Protein AF-0000000069293784 (afdb_homodimer)

Structure (mmCIF, N/CA/C/O backbone):
data_AF-0000000069293784-model_v1
#
loop_
_entity.id
_entity.type
_entity.pdbx_description
1 polymer 'Uncharacterized protein'
#
loop_
_atom_site.group_PDB
_atom_site.id
_atom_site.type_symbol
_atom_site.label_atom_id
_atom_site.label_alt_id
_atom_site.label_comp_id
_atom_site.label_asym_id
_atom_site.label_entity_id
_atom_site.label_seq_id
_atom_site.pdbx_PDB_ins_code
_atom_site.Cartn_x
_atom_site.Cartn_y
_atom_site.Cartn_z
_atom_site.occupancy
_atom_site.B_iso_or_equiv
_atom_site.auth_seq_id
_atom_site.auth_comp_id
_atom_site.auth_asym_id
_atom_site.auth_atom_id
_atom_site.pdbx_PDB_model_num
ATOM 1 N N . GLU A 1 1 ? 19.984 -13.398 2.348 1 76.31 1 GLU A N 1
ATOM 2 C CA . GLU A 1 1 ? 19.875 -11.984 2.709 1 76.31 1 GLU A CA 1
ATOM 3 C C . GLU A 1 1 ? 19.359 -11.156 1.538 1 76.31 1 GLU A C 1
ATOM 5 O O . GLU A 1 1 ? 19.625 -11.477 0.377 1 76.31 1 GLU A O 1
ATOM 10 N N . LEU A 1 2 ? 18.484 -10.18 1.915 1 87.19 2 LEU A N 1
ATOM 11 C CA . LEU A 1 2 ? 17.984 -9.289 0.869 1 87.19 2 LEU A CA 1
ATOM 12 C C . LEU A 1 2 ? 18.984 -8.172 0.578 1 87.19 2 LEU A C 1
ATOM 14 O O . LEU A 1 2 ? 19.406 -7.461 1.49 1 87.19 2 LEU A O 1
ATOM 18 N N . ASP A 1 3 ? 19.438 -8.086 -0.679 1 92.75 3 ASP A N 1
ATOM 19 C CA . ASP A 1 3 ? 20.312 -6.973 -1.051 1 92.75 3 ASP A CA 1
ATOM 20 C C . ASP A 1 3 ? 19.5 -5.711 -1.339 1 92.75 3 ASP A C 1
ATOM 22 O O . ASP A 1 3 ? 18.266 -5.738 -1.323 1 92.75 3 ASP A O 1
ATOM 26 N N . TRP A 1 4 ? 20.25 -4.59 -1.589 1 94.5 4 TRP A N 1
ATOM 27 C CA . TRP A 1 4 ? 19.578 -3.303 -1.711 1 94.5 4 TRP A CA 1
ATOM 28 C C . TRP A 1 4 ? 18.719 -3.254 -2.971 1 94.5 4 TRP A C 1
ATOM 30 O O . TRP A 1 4 ? 17.656 -2.631 -2.98 1 94.5 4 TRP A O 1
ATOM 40 N N . LYS A 1 5 ? 19.156 -3.82 -4.043 1 95.88 5 LYS A N 1
ATOM 41 C CA . LYS A 1 5 ? 18.375 -3.84 -5.277 1 95.88 5 LYS A CA 1
ATOM 42 C C . LYS A 1 5 ? 17.047 -4.559 -5.07 1 95.88 5 LYS A C 1
ATOM 44 O O . LYS A 1 5 ? 16.016 -4.125 -5.586 1 95.88 5 LYS A O 1
ATOM 49 N N . THR A 1 6 ? 17.031 -5.633 -4.344 1 96.44 6 THR A N 1
ATOM 50 C CA . THR A 1 6 ? 15.828 -6.391 -4.02 1 96.44 6 THR A CA 1
ATOM 51 C C . THR A 1 6 ? 14.875 -5.543 -3.188 1 96.44 6 THR A C 1
ATOM 53 O O . THR A 1 6 ? 13.664 -5.527 -3.445 1 96.44 6 THR A O 1
ATOM 56 N N . LEU A 1 7 ? 15.438 -4.82 -2.244 1 96.75 7 LEU A N 1
ATOM 57 C CA . LEU A 1 7 ? 14.609 -3.967 -1.396 1 96.75 7 LEU A CA 1
ATOM 58 C C . LEU A 1 7 ? 13.922 -2.879 -2.221 1 96.75 7 LEU A C 1
ATOM 60 O O . LEU A 1 7 ? 12.75 -2.578 -2.006 1 96.75 7 LEU A O 1
ATOM 64 N N . VAL A 1 8 ? 14.664 -2.295 -3.16 1 97.62 8 VAL A N 1
ATOM 65 C CA . VAL A 1 8 ? 14.094 -1.258 -4.012 1 97.62 8 VAL A CA 1
ATOM 66 C C . VAL A 1 8 ? 12.992 -1.856 -4.879 1 97.62 8 VAL A C 1
ATOM 68 O O . VAL A 1 8 ? 11.906 -1.275 -5.012 1 97.62 8 VAL A O 1
ATOM 71 N N . LYS A 1 9 ? 13.203 -2.996 -5.457 1 97.44 9 LYS A N 1
ATOM 72 C CA . LYS A 1 9 ? 12.188 -3.652 -6.273 1 97.44 9 LYS A CA 1
ATOM 73 C C . LYS A 1 9 ? 10.93 -3.932 -5.453 1 97.44 9 LYS A C 1
ATOM 75 O O . LYS A 1 9 ? 9.812 -3.762 -5.949 1 97.44 9 LYS A O 1
ATOM 80 N N . LEU A 1 10 ? 11.156 -4.324 -4.238 1 96.88 10 LEU A N 1
ATOM 81 C CA . LEU A 1 10 ? 10.031 -4.66 -3.379 1 96.88 10 LEU A CA 1
ATOM 82 C C . LEU A 1 10 ? 9.156 -3.434 -3.123 1 96.88 10 LEU A C 1
ATOM 84 O O . LEU A 1 10 ? 7.969 -3.562 -2.83 1 96.88 10 LEU A O 1
ATOM 88 N N . SER A 1 11 ? 9.711 -2.211 -3.275 1 97.75 11 SER A N 1
ATOM 89 C CA . SER A 1 11 ? 8.953 -0.985 -3.049 1 97.75 11 SER A CA 1
ATOM 90 C C . SER A 1 11 ? 8.195 -0.562 -4.305 1 97.75 11 SER A C 1
ATOM 92 O O . SER A 1 11 ? 7.418 0.394 -4.273 1 97.75 11 SER A O 1
ATOM 94 N N . ARG A 1 12 ? 8.453 -1.144 -5.441 1 97 12 ARG A N 1
ATOM 95 C CA . ARG A 1 12 ? 7.766 -0.955 -6.711 1 97 12 ARG A CA 1
ATOM 96 C C . ARG A 1 12 ? 7.891 0.487 -7.195 1 97 12 ARG A C 1
ATOM 98 O O . ARG A 1 12 ? 6.887 1.161 -7.418 1 97 12 ARG A O 1
ATOM 105 N N . PRO A 1 13 ? 9.078 0.825 -7.469 1 97.81 13 PRO A N 1
ATOM 106 C CA . PRO A 1 13 ? 9.297 2.213 -7.883 1 97.81 13 PRO A CA 1
ATOM 107 C C . PRO A 1 13 ? 8.594 2.551 -9.195 1 97.81 13 PRO A C 1
ATOM 109 O O . PRO A 1 13 ? 8.336 3.723 -9.477 1 97.81 13 PRO A O 1
ATOM 112 N N . GLY A 1 14 ? 8.234 1.556 -9.922 1 96.56 14 GLY A N 1
ATOM 113 C CA . GLY A 1 14 ? 7.477 1.792 -11.141 1 96.56 14 GLY A CA 1
ATOM 114 C C . GLY A 1 14 ? 6.137 2.457 -10.891 1 96.56 14 GLY A C 1
ATOM 115 O O . GLY A 1 14 ? 5.547 3.041 -11.805 1 96.56 14 GLY A O 1
ATOM 116 N N . TRP A 1 15 ? 5.664 2.4 -9.695 1 95.81 15 TRP A N 1
ATOM 117 C CA . TRP A 1 15 ? 4.352 2.953 -9.367 1 95.81 15 TRP A CA 1
ATOM 118 C C . TRP A 1 15 ? 4.488 4.168 -8.461 1 95.81 15 TRP A C 1
ATOM 120 O O . TRP A 1 15 ? 3.49 4.695 -7.965 1 95.81 15 TRP A O 1
ATOM 130 N N . TRP A 1 16 ? 5.652 4.684 -8.234 1 97.38 16 TRP A N 1
ATOM 131 C CA . TRP A 1 16 ? 5.871 5.777 -7.293 1 97.38 16 TRP A CA 1
ATOM 132 C C . TRP A 1 16 ? 5.121 7.031 -7.73 1 97.38 16 TRP A C 1
ATOM 134 O O . TRP A 1 16 ? 4.641 7.797 -6.891 1 97.38 16 TRP A O 1
ATOM 144 N N . LEU A 1 17 ? 4.984 7.207 -9.031 1 95.88 17 LEU A N 1
ATOM 145 C CA . LEU A 1 17 ? 4.258 8.391 -9.484 1 95.88 17 LEU A CA 1
ATOM 146 C C . LEU A 1 17 ? 2.809 8.352 -9.008 1 95.88 17 LEU A C 1
ATOM 148 O O . LEU A 1 17 ? 2.252 9.383 -8.625 1 95.88 17 LEU A O 1
ATOM 152 N N . VAL A 1 18 ? 2.215 7.207 -9.055 1 95.5 18 VAL A N 1
ATOM 153 C CA . VAL A 1 18 ? 0.854 7.059 -8.555 1 95.5 18 VAL A CA 1
ATOM 154 C C . VAL A 1 18 ? 0.816 7.398 -7.062 1 95.5 18 VAL A C 1
ATOM 156 O O . VAL A 1 18 ? -0.092 8.094 -6.602 1 95.5 18 VAL A O 1
ATOM 159 N N . HIS A 1 19 ? 1.822 7.004 -6.316 1 95.69 19 HIS A N 1
ATOM 160 C CA . HIS A 1 19 ? 1.86 7.23 -4.875 1 95.69 19 HIS A CA 1
ATOM 161 C C . HIS A 1 19 ? 2.135 8.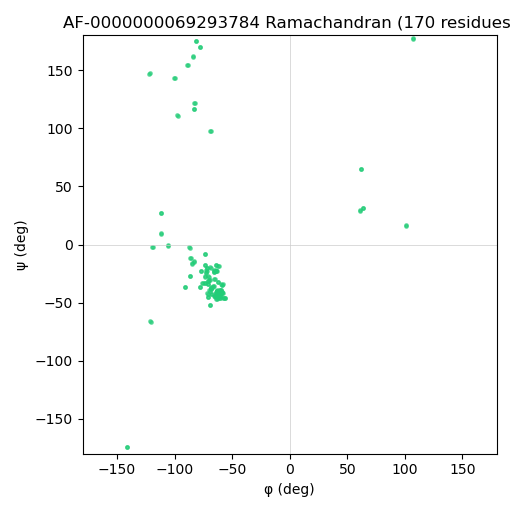695 -4.555 1 95.69 19 HIS A C 1
ATOM 163 O O . HIS A 1 19 ? 1.66 9.211 -3.539 1 95.69 19 HIS A O 1
ATOM 169 N N . VAL A 1 20 ? 2.832 9.359 -5.492 1 94.94 20 VAL A N 1
ATOM 170 C CA . VAL A 1 20 ? 2.973 10.805 -5.348 1 94.94 20 VAL A CA 1
ATOM 171 C C . VAL A 1 20 ? 1.6 11.469 -5.426 1 94.94 20 VAL A C 1
ATOM 173 O O . VAL A 1 20 ? 1.262 12.312 -4.586 1 94.94 20 VAL A O 1
ATOM 176 N N . TRP A 1 21 ? 0.811 11.047 -6.367 1 93.62 21 TRP A N 1
ATOM 177 C CA . TRP A 1 21 ? -0.523 11.617 -6.527 1 93.62 21 TRP A CA 1
ATOM 178 C C . TRP A 1 21 ? -1.392 11.32 -5.309 1 93.62 21 TRP A C 1
ATOM 180 O O . TRP A 1 21 ? -2.082 12.203 -4.801 1 93.62 21 TRP A O 1
ATOM 190 N N . LEU A 1 22 ? -1.316 10.125 -4.77 1 92.56 22 LEU A N 1
ATOM 191 C CA . LEU A 1 22 ? -2.137 9.719 -3.635 1 92.56 22 LEU A CA 1
ATOM 192 C C . LEU A 1 22 ? -1.71 10.438 -2.365 1 92.56 22 LEU A C 1
ATOM 194 O O . LEU A 1 22 ? -2.525 10.664 -1.466 1 92.56 22 LEU A O 1
ATOM 198 N N . TYR A 1 23 ? -0.425 10.742 -2.332 1 91.44 23 TYR A N 1
ATOM 199 C CA . TYR A 1 23 ? 0.097 11.523 -1.218 1 91.44 23 TYR A CA 1
ATOM 200 C C . TYR A 1 23 ? -0.375 12.969 -1.299 1 91.44 23 TYR A C 1
ATOM 202 O O . TYR A 1 23 ? -0.68 13.586 -0.276 1 91.44 23 TYR A O 1
ATOM 210 N N . LEU A 1 24 ? -0.532 13.508 -2.512 1 90.62 24 LEU A N 1
ATOM 211 C CA . LEU A 1 24 ? -0.869 14.906 -2.74 1 90.62 24 LEU A CA 1
ATOM 212 C C . LEU A 1 24 ? -2.381 15.117 -2.715 1 90.62 24 LEU A C 1
ATOM 214 O O . LEU A 1 24 ? -2.859 16.188 -2.322 1 90.62 24 LEU A O 1
ATOM 218 N N . ALA A 1 25 ? -3.107 14.164 -3.033 1 87.19 25 ALA A N 1
ATOM 219 C CA . ALA A 1 25 ? -4.547 14.281 -3.262 1 87.19 25 ALA A CA 1
ATOM 220 C C . ALA A 1 25 ? -5.262 14.789 -2.01 1 87.19 25 ALA A C 1
ATOM 222 O O . ALA A 1 25 ? -6.059 15.727 -2.078 1 87.19 25 ALA A O 1
ATOM 223 N N . PRO A 1 26 ? -4.906 14.25 -0.84 1 83 26 PRO A N 1
ATOM 224 C CA . PRO A 1 26 ? -5.656 14.695 0.336 1 83 26 PRO A CA 1
ATOM 225 C C . PRO A 1 26 ? -5.285 16.109 0.768 1 83 26 PRO A C 1
ATOM 227 O O . PRO A 1 26 ? -5.992 16.719 1.576 1 83 26 PRO A O 1
ATOM 230 N N . THR A 1 27 ? -4.176 16.656 0.359 1 82.19 27 THR A N 1
ATOM 231 C CA . THR A 1 27 ? -3.756 18 0.764 1 82.19 27 THR A CA 1
ATOM 232 C C . THR A 1 27 ? -4.594 19.062 0.065 1 82.19 27 THR A C 1
ATOM 234 O O . THR A 1 27 ? -4.594 20.234 0.47 1 82.19 27 THR A O 1
ATOM 237 N N . GLY A 1 28 ? -5.445 18.672 -0.924 1 80.25 28 GLY A N 1
ATOM 238 C CA . GLY A 1 28 ? -6.246 19.625 -1.679 1 80.25 28 GLY A CA 1
ATOM 239 C C . GLY A 1 28 ? -5.406 20.594 -2.49 1 80.25 28 GLY A C 1
ATOM 240 O O . GLY A 1 28 ? -5.727 21.781 -2.572 1 80.25 28 GLY A O 1
ATOM 241 N N . ASN A 1 29 ? -4.336 20.188 -2.926 1 71.81 29 ASN A N 1
ATOM 242 C CA . ASN A 1 29 ? -3.443 20.984 -3.752 1 71.81 29 ASN A CA 1
ATOM 243 C C . ASN A 1 29 ? -2.965 22.234 -3.014 1 71.81 29 ASN A C 1
ATOM 245 O O . ASN A 1 29 ? -2.932 23.328 -3.586 1 71.81 29 ASN A O 1
ATOM 249 N N . LYS A 1 30 ? -2.883 22.125 -1.736 1 80.69 30 LYS A N 1
ATOM 250 C CA . LYS A 1 30 ? -2.303 23.219 -0.963 1 80.69 30 LYS A CA 1
ATOM 251 C C . LYS A 1 30 ? -0.806 23.344 -1.228 1 80.69 30 LYS A C 1
ATOM 253 O O . LYS A 1 30 ? 0.009 22.766 -0.505 1 80.69 30 LYS A O 1
ATOM 258 N N . TYR A 1 31 ? -0.41 24.234 -2.094 1 82.94 31 TYR A N 1
ATOM 259 C CA . TYR A 1 31 ? 0.936 24.359 -2.641 1 82.94 31 TYR A CA 1
ATOM 260 C C . TYR A 1 31 ? 1.896 24.922 -1.598 1 82.94 31 TYR A C 1
ATOM 262 O O . TYR A 1 31 ? 3.115 24.781 -1.727 1 82.94 31 TYR A O 1
ATOM 270 N N . HIS A 1 32 ? 1.32 25.594 -0.613 1 86.38 32 HIS A N 1
ATOM 271 C CA . HIS A 1 32 ? 2.213 26.125 0.409 1 86.38 32 HIS A CA 1
ATOM 272 C C . HIS A 1 32 ? 2.928 25 1.157 1 86.38 32 HIS A C 1
ATOM 274 O O . HIS A 1 32 ? 4.012 25.219 1.708 1 86.38 32 HIS A O 1
ATOM 280 N N . LEU A 1 33 ? 2.4 23.812 1.173 1 86.19 33 LEU A N 1
ATOM 281 C CA . LEU A 1 33 ? 3.01 22.672 1.845 1 86.19 33 LEU A CA 1
ATOM 282 C C . LEU A 1 33 ? 4.324 22.281 1.175 1 86.19 33 LEU A C 1
ATOM 284 O O . LEU A 1 33 ? 5.199 21.688 1.811 1 86.19 33 LEU A O 1
ATOM 288 N N . LEU A 1 34 ? 4.465 22.672 -0.078 1 89.44 34 LEU A N 1
ATOM 289 C CA . LEU A 1 34 ? 5.652 22.312 -0.845 1 89.44 34 LEU A CA 1
ATOM 290 C C . LEU A 1 34 ? 6.883 23.047 -0.317 1 89.44 34 LEU A C 1
ATOM 292 O O . LEU A 1 34 ? 8.016 22.641 -0.594 1 89.44 34 LEU A O 1
ATOM 296 N N . SER A 1 35 ? 6.613 24.094 0.386 1 93.44 35 SER A N 1
ATOM 297 C CA . SER A 1 35 ? 7.73 24.875 0.908 1 93.44 35 SER A CA 1
ATOM 298 C C . SER A 1 35 ? 8.195 24.344 2.256 1 93.44 35 SER A C 1
ATOM 300 O O . SER A 1 35 ? 9.18 24.828 2.818 1 93.44 35 SER A O 1
ATOM 302 N N . THR A 1 36 ? 7.617 23.375 2.824 1 91.25 36 THR A N 1
ATOM 303 C CA . THR A 1 36 ? 7.957 22.859 4.145 1 91.25 36 THR A CA 1
ATOM 304 C C . THR A 1 36 ? 8.805 21.594 4.023 1 91.25 36 THR A C 1
ATOM 306 O O . THR A 1 36 ? 8.594 20.781 3.119 1 91.25 36 THR A O 1
ATOM 309 N N . TRP A 1 37 ? 9.75 21.453 4.926 1 93.56 37 TRP A N 1
ATOM 310 C CA . TRP A 1 37 ? 10.602 20.266 4.969 1 93.56 37 TRP A CA 1
ATOM 311 C C . TRP A 1 37 ? 9.789 19.031 5.332 1 93.56 37 TRP A C 1
ATOM 313 O O . TRP A 1 37 ? 10.055 17.938 4.836 1 93.56 37 TRP A O 1
ATOM 323 N N . SER A 1 38 ? 8.812 19.188 6.191 1 87.38 38 SER A N 1
ATOM 324 C CA . SER A 1 38 ? 7.973 18.078 6.629 1 87.38 38 SER A CA 1
ATOM 325 C C . SER A 1 38 ? 7.262 17.422 5.449 1 87.38 38 SER A C 1
ATOM 327 O O . SER A 1 38 ? 7.07 16.203 5.43 1 87.38 38 SER A O 1
ATOM 329 N N . PHE A 1 39 ? 6.902 18.25 4.473 1 90.56 39 PHE A N 1
ATOM 330 C CA . PHE A 1 39 ? 6.242 17.734 3.285 1 90.56 39 PHE A CA 1
ATOM 331 C C . PHE A 1 39 ? 7.152 16.766 2.539 1 90.56 39 PHE A C 1
ATOM 333 O O . PHE A 1 39 ? 6.75 15.641 2.215 1 90.56 39 PHE A O 1
ATOM 340 N N . TRP A 1 40 ? 8.352 17.109 2.348 1 94.25 40 TRP A N 1
ATOM 341 C CA . TRP A 1 40 ? 9.297 16.312 1.56 1 94.25 40 TRP A CA 1
ATOM 342 C C . TRP A 1 40 ? 9.727 15.07 2.32 1 94.25 40 TRP A C 1
ATOM 344 O O . TRP A 1 40 ? 9.945 14.016 1.722 1 94.25 40 TRP A O 1
ATOM 354 N N . LEU A 1 41 ? 9.812 15.188 3.576 1 93.88 41 LEU A N 1
ATOM 355 C CA . LEU A 1 41 ? 10.109 14.016 4.395 1 93.88 41 LEU A CA 1
ATOM 356 C C . LEU A 1 41 ? 8.977 13 4.316 1 93.88 41 LEU A C 1
ATOM 358 O O . LEU A 1 41 ? 9.227 11.789 4.223 1 93.88 41 LEU A O 1
ATOM 362 N N . GLY A 1 42 ? 7.738 13.508 4.422 1 91.81 42 GLY A N 1
ATOM 363 C CA . GLY A 1 42 ? 6.59 12.625 4.281 1 91.81 42 GLY A CA 1
ATOM 364 C C . GLY A 1 42 ? 6.523 11.938 2.934 1 91.81 42 GLY A C 1
ATOM 365 O O . GLY A 1 42 ? 6.238 10.742 2.854 1 91.81 42 GLY A O 1
ATOM 366 N N . LEU A 1 43 ? 6.832 12.727 1.919 1 94.75 43 LEU A N 1
ATOM 367 C CA . LEU A 1 43 ? 6.832 12.156 0.575 1 94.75 43 LEU A CA 1
ATOM 368 C C . LEU A 1 43 ? 7.883 11.062 0.446 1 94.75 43 LEU A C 1
ATOM 370 O O . LEU A 1 43 ? 7.598 9.984 -0.081 1 94.75 43 LEU A O 1
ATOM 374 N N . ALA A 1 44 ? 9.047 11.359 0.91 1 96.31 44 ALA A N 1
ATOM 375 C CA . ALA A 1 44 ? 10.109 10.359 0.872 1 96.31 44 ALA A CA 1
ATOM 376 C C . ALA A 1 44 ? 9.703 9.102 1.639 1 96.31 44 ALA A C 1
ATOM 378 O O . ALA A 1 44 ? 9.969 7.984 1.19 1 96.31 44 ALA A O 1
ATOM 379 N N . TYR A 1 45 ? 9.062 9.219 2.775 1 95.81 45 TYR A N 1
ATOM 380 C CA . TYR A 1 45 ? 8.609 8.102 3.594 1 95.81 45 TYR A CA 1
ATOM 381 C C . TYR A 1 45 ? 7.594 7.254 2.838 1 95.81 45 TYR A C 1
ATOM 383 O O . TYR A 1 45 ? 7.676 6.023 2.848 1 95.81 45 TYR A O 1
ATOM 391 N N . VAL A 1 46 ? 6.695 7.914 2.166 1 95.25 46 VAL A N 1
ATOM 392 C CA . VAL A 1 46 ? 5.621 7.227 1.456 1 95.25 46 VAL A CA 1
ATOM 393 C C . VAL A 1 46 ? 6.195 6.453 0.271 1 95.25 46 VAL A C 1
ATOM 395 O O . VAL A 1 46 ? 5.793 5.316 0.01 1 95.25 46 VAL A O 1
ATOM 398 N N . LEU A 1 47 ? 7.156 7.012 -0.388 1 97.12 47 LEU A N 1
ATOM 399 C CA . LEU A 1 47 ? 7.625 6.449 -1.65 1 97.12 47 LEU A CA 1
ATOM 400 C C . LEU A 1 47 ? 8.484 5.215 -1.408 1 97.12 47 LEU A C 1
ATOM 402 O O . LEU A 1 47 ? 8.461 4.27 -2.199 1 97.12 47 LEU A O 1
ATOM 406 N N . PHE A 1 48 ? 9.188 5.23 -0.329 1 97.25 48 PHE A N 1
ATOM 407 C CA . PHE A 1 48 ? 10.094 4.09 -0.217 1 97.25 48 PHE A CA 1
ATOM 408 C C . PHE A 1 48 ? 9.805 3.289 1.046 1 97.25 48 PHE A C 1
ATOM 410 O O . PHE A 1 48 ? 9.25 2.188 0.976 1 97.25 48 PHE A O 1
ATOM 417 N N . PRO A 1 49 ? 9.992 3.781 2.344 1 95.88 49 PRO A N 1
ATOM 418 C CA . PRO A 1 49 ? 9.766 2.969 3.541 1 95.88 49 PRO A CA 1
ATOM 419 C C . PRO A 1 49 ? 8.352 2.393 3.605 1 95.88 49 PRO A C 1
ATOM 421 O O . PRO A 1 49 ? 8.18 1.204 3.887 1 95.88 49 PRO A O 1
ATOM 424 N N . LEU A 1 50 ? 7.422 3.188 3.344 1 95.81 50 LEU A N 1
ATOM 425 C CA . LEU A 1 50 ? 6.043 2.725 3.471 1 95.81 50 LEU A CA 1
ATOM 426 C C . LEU A 1 50 ? 5.699 1.733 2.365 1 95.81 50 LEU A C 1
ATOM 428 O O . LEU A 1 50 ? 5.113 0.682 2.629 1 95.81 50 LEU A O 1
ATOM 432 N N . ASN A 1 51 ? 6.074 2.049 1.18 1 97.38 51 ASN A N 1
ATOM 433 C CA . ASN A 1 51 ? 5.832 1.126 0.077 1 97.38 51 ASN A CA 1
ATOM 434 C C . ASN A 1 51 ? 6.543 -0.207 0.295 1 97.38 51 ASN A C 1
ATOM 436 O O . ASN A 1 51 ? 5.992 -1.266 -0.017 1 97.38 51 ASN A O 1
ATOM 440 N N . LEU A 1 52 ? 7.766 -0.084 0.753 1 96.88 52 LEU A N 1
ATOM 441 C CA . LEU A 1 52 ? 8.516 -1.296 1.053 1 96.88 52 LEU A CA 1
ATOM 442 C C . LEU A 1 52 ? 7.789 -2.15 2.084 1 96.88 52 LEU A C 1
ATOM 444 O O . LEU A 1 52 ? 7.691 -3.369 1.929 1 96.88 52 LEU A O 1
ATOM 448 N N . LEU A 1 53 ? 7.234 -1.56 3.078 1 95.75 53 LEU A N 1
ATOM 449 C CA . LEU A 1 53 ? 6.559 -2.301 4.137 1 95.75 53 LEU A CA 1
ATOM 450 C C . LEU A 1 53 ? 5.246 -2.893 3.631 1 95.75 53 LEU A C 1
ATOM 452 O O . LEU A 1 53 ? 4.949 -4.062 3.881 1 95.75 53 LEU A O 1
ATOM 456 N N . VAL A 1 54 ? 4.543 -2.115 2.881 1 95.81 54 VAL A N 1
ATOM 457 C CA . VAL A 1 54 ? 3.225 -2.52 2.4 1 95.81 54 VAL A CA 1
ATOM 458 C C . VAL A 1 54 ? 3.369 -3.643 1.376 1 95.81 54 VAL A C 1
ATOM 460 O O . VAL A 1 54 ? 2.793 -4.719 1.542 1 95.81 54 VAL A O 1
ATOM 463 N N . TYR A 1 55 ? 4.16 -3.439 0.411 1 96.06 55 TYR A N 1
ATOM 464 C CA . TYR A 1 55 ? 4.32 -4.445 -0.634 1 96.06 55 TYR A CA 1
ATOM 465 C C . TYR A 1 55 ? 5.219 -5.582 -0.165 1 96.06 55 TYR A C 1
ATOM 467 O O . TYR A 1 55 ? 5.043 -6.73 -0.574 1 96.06 55 TYR A O 1
ATOM 475 N N . G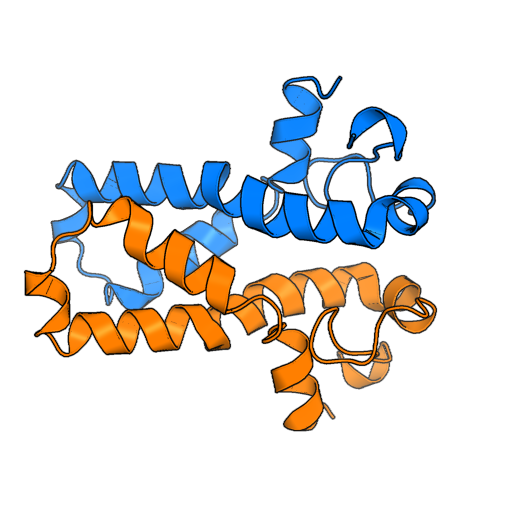LY A 1 56 ? 6.211 -5.203 0.605 1 94.5 56 GLY A N 1
ATOM 476 C CA . GLY A 1 56 ? 7.062 -6.238 1.165 1 94.5 56 GLY A CA 1
ATOM 477 C C . GLY A 1 56 ? 6.301 -7.262 1.987 1 94.5 56 GLY A C 1
ATOM 478 O O . GLY A 1 56 ? 6.52 -8.469 1.845 1 94.5 56 GLY A O 1
ATOM 479 N N . LEU A 1 57 ? 5.398 -6.766 2.863 1 93 57 LEU A N 1
ATOM 480 C CA . LEU A 1 57 ? 4.562 -7.656 3.658 1 93 57 LEU A CA 1
ATOM 481 C C . LEU A 1 57 ? 3.646 -8.484 2.764 1 93 57 LEU A C 1
ATOM 483 O O . LEU A 1 57 ? 3.488 -9.688 2.975 1 93 57 LEU A O 1
ATOM 487 N N . ASN A 1 58 ? 3.09 -7.82 1.775 1 94 58 ASN A N 1
ATOM 488 C CA . ASN A 1 58 ? 2.234 -8.531 0.831 1 94 58 ASN A CA 1
ATOM 489 C C . ASN A 1 58 ? 2.996 -9.633 0.103 1 94 58 ASN A C 1
ATOM 491 O O . ASN A 1 58 ? 2.521 -10.766 0.013 1 94 58 ASN A O 1
ATOM 495 N N . ASP A 1 59 ? 4.16 -9.281 -0.352 1 93.94 59 ASP A N 1
ATOM 496 C CA . ASP A 1 59 ? 4.961 -10.234 -1.105 1 93.94 59 ASP A CA 1
ATOM 497 C C . ASP A 1 59 ? 5.492 -11.344 -0.197 1 93.94 59 ASP A C 1
ATOM 499 O O . ASP A 1 59 ? 5.684 -12.477 -0.64 1 93.94 59 ASP A O 1
ATOM 503 N N . TYR A 1 60 ? 5.66 -11.023 1.055 1 92.75 60 TYR A N 1
ATOM 504 C CA . TYR A 1 60 ? 6.055 -12.031 2.033 1 92.75 60 TYR A CA 1
ATOM 505 C C . TYR A 1 60 ? 4.98 -13.102 2.172 1 92.75 60 TYR A C 1
ATOM 507 O O . TYR A 1 60 ? 5.289 -14.297 2.229 1 92.75 60 TYR A O 1
ATOM 515 N N . THR A 1 61 ? 3.742 -12.711 2.166 1 90.94 61 THR A N 1
ATOM 516 C CA . THR A 1 61 ? 2.633 -13.641 2.326 1 90.94 61 THR A CA 1
ATOM 517 C C . THR A 1 61 ? 2.449 -14.484 1.067 1 90.94 61 THR A C 1
ATOM 519 O O . THR A 1 61 ? 2.006 -15.633 1.143 1 90.94 61 THR A O 1
ATOM 522 N N . ASP A 1 62 ? 2.914 -13.953 -0.033 1 91.69 62 ASP A N 1
ATOM 523 C CA . ASP A 1 62 ? 2.713 -14.633 -1.311 1 91.69 62 ASP A CA 1
ATOM 524 C C . ASP A 1 62 ? 4.035 -15.148 -1.871 1 91.69 62 ASP A C 1
ATOM 526 O O . ASP A 1 62 ? 4.172 -15.328 -3.082 1 91.69 62 ASP A O 1
ATOM 530 N N . VAL A 1 63 ? 4.98 -15.422 -1.047 1 91.5 63 VAL A N 1
ATOM 531 C CA . VAL A 1 63 ? 6.363 -15.594 -1.476 1 91.5 63 VAL A CA 1
ATOM 532 C C . VAL A 1 63 ? 6.465 -16.797 -2.412 1 91.5 63 VAL A C 1
ATOM 534 O O . VAL A 1 63 ? 7.203 -16.766 -3.402 1 91.5 63 VAL A O 1
ATOM 537 N N . GLU A 1 64 ? 5.801 -17.875 -2.207 1 89.69 64 GLU A N 1
ATOM 538 C CA . GLU A 1 64 ? 5.887 -19.078 -3.037 1 89.69 64 GLU A CA 1
ATOM 539 C C . GLU A 1 64 ? 5.297 -18.828 -4.422 1 89.69 64 GLU A C 1
ATOM 541 O O . GLU A 1 64 ? 5.875 -19.234 -5.43 1 89.69 64 GLU A O 1
ATOM 546 N N . LEU A 1 65 ? 4.184 -18.141 -4.398 1 90.69 65 LEU A N 1
ATOM 547 C CA . LEU A 1 65 ? 3.537 -17.812 -5.664 1 90.69 65 LEU A CA 1
ATOM 548 C C . LEU A 1 65 ? 4.359 -16.781 -6.441 1 90.69 65 LEU A C 1
ATOM 550 O O . LEU A 1 65 ? 4.504 -16.891 -7.66 1 90.69 65 LEU A O 1
ATOM 554 N N . ASP A 1 66 ? 4.91 -15.82 -5.691 1 92.44 66 ASP A N 1
ATOM 555 C CA . ASP A 1 66 ? 5.699 -14.773 -6.332 1 92.44 66 ASP A CA 1
ATOM 556 C C . ASP A 1 66 ? 6.973 -15.344 -6.953 1 92.44 66 ASP A C 1
ATOM 558 O O . ASP A 1 66 ? 7.438 -14.859 -7.988 1 92.44 66 ASP A O 1
ATOM 562 N N . ALA A 1 67 ? 7.516 -16.438 -6.371 1 90.94 67 ALA A N 1
ATOM 563 C CA . ALA A 1 67 ? 8.734 -17.062 -6.871 1 90.94 67 ALA A CA 1
ATOM 564 C C . ALA A 1 67 ? 8.516 -17.672 -8.258 1 90.94 67 ALA A C 1
ATOM 566 O O . ALA A 1 67 ? 9.445 -17.75 -9.062 1 90.94 67 ALA A O 1
ATOM 567 N N . LYS A 1 68 ? 7.289 -17.984 -8.578 1 89.44 68 LYS A N 1
ATOM 568 C CA . LYS A 1 68 ? 6.965 -18.641 -9.844 1 89.44 68 LYS A CA 1
ATOM 569 C C . LYS A 1 68 ? 6.309 -17.656 -10.805 1 89.44 68 LYS A C 1
ATOM 571 O O . LYS A 1 68 ? 5.945 -18.016 -11.93 1 89.44 68 LYS A O 1
ATOM 576 N N . ASN A 1 69 ? 6.133 -16.453 -10.391 1 93.06 69 ASN A N 1
ATOM 577 C CA . ASN A 1 69 ? 5.457 -15.438 -11.18 1 93.06 69 ASN A CA 1
ATOM 578 C C . ASN A 1 69 ? 6.41 -14.781 -12.18 1 93.06 69 ASN A C 1
ATOM 580 O O . ASN A 1 69 ? 7.309 -14.031 -11.789 1 93.06 69 ASN A O 1
ATOM 584 N N . ASP A 1 70 ? 6.16 -14.922 -13.453 1 92.62 70 ASP A N 1
ATOM 585 C CA . ASP A 1 70 ? 7.074 -14.453 -14.492 1 92.62 70 ASP A CA 1
ATOM 586 C C . ASP A 1 70 ? 7.07 -12.93 -14.586 1 92.62 70 ASP A C 1
ATOM 588 O O . ASP A 1 70 ? 8.016 -12.328 -15.109 1 92.62 70 ASP A O 1
ATOM 592 N N . ARG A 1 71 ? 6.094 -12.328 -14.109 1 92.19 71 ARG A N 1
ATOM 593 C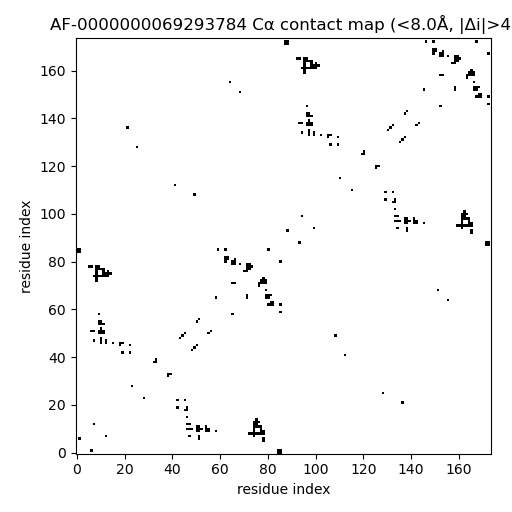 CA . ARG A 1 71 ? 6.016 -10.875 -14.195 1 92.19 71 ARG A CA 1
ATOM 594 C C . ARG A 1 71 ? 6.922 -10.219 -13.156 1 92.19 71 ARG A C 1
ATOM 596 O O . ARG A 1 71 ? 7.297 -9.055 -13.297 1 92.19 71 ARG A O 1
ATOM 603 N N . LYS A 1 72 ? 7.223 -10.906 -12.172 1 94.56 72 LYS A N 1
ATOM 604 C CA . LYS A 1 72 ? 8.023 -10.375 -11.07 1 94.56 72 LYS A CA 1
ATOM 605 C C . LYS A 1 72 ? 9.5 -10.328 -11.438 1 94.56 72 LYS A C 1
ATOM 607 O O . LYS A 1 72 ? 9.898 -10.812 -12.5 1 94.56 72 LYS A O 1
ATOM 612 N N . GLY A 1 73 ? 10.289 -9.664 -10.586 1 95.25 73 GLY A N 1
ATOM 613 C CA . GLY A 1 73 ? 11.727 -9.586 -10.766 1 95.25 73 GLY A CA 1
ATOM 614 C C . GLY A 1 73 ? 12.188 -8.273 -11.359 1 95.25 73 GLY A C 1
ATOM 615 O O . GLY A 1 73 ? 13.266 -8.195 -11.953 1 95.25 73 GLY A O 1
ATOM 616 N N . ASN A 1 74 ? 11.328 -7.285 -11.312 1 96.69 74 ASN A N 1
ATOM 617 C CA . ASN A 1 74 ? 11.641 -5.973 -11.867 1 96.69 74 ASN A CA 1
ATOM 618 C C . ASN A 1 74 ? 11.086 -4.848 -11 1 96.69 74 ASN A C 1
ATOM 620 O O . ASN A 1 74 ? 10.523 -5.102 -9.938 1 96.69 74 ASN A O 1
ATOM 624 N N . PHE A 1 75 ? 11.203 -3.611 -11.469 1 96.88 75 PHE A N 1
ATOM 625 C CA . PHE A 1 75 ? 10.898 -2.441 -10.656 1 96.88 75 PHE A CA 1
ATOM 626 C C . PHE A 1 75 ? 9.398 -2.154 -10.672 1 96.88 75 PHE A C 1
ATOM 628 O O . PHE A 1 75 ? 8.898 -1.421 -9.812 1 96.88 75 PHE A O 1
ATOM 635 N N . MET A 1 76 ? 8.719 -2.744 -11.586 1 95.62 76 MET A N 1
ATOM 636 C CA . MET A 1 76 ? 7.305 -2.428 -11.742 1 95.62 76 MET A CA 1
ATOM 637 C C . MET A 1 76 ? 6.441 -3.361 -10.898 1 95.62 76 MET A C 1
ATOM 639 O O . MET A 1 76 ? 5.5 -2.918 -10.242 1 95.62 76 MET A O 1
ATOM 643 N N . TYR A 1 77 ? 6.871 -4.605 -10.828 1 95.44 77 TYR A N 1
ATOM 644 C CA . TYR A 1 77 ? 5.965 -5.59 -10.25 1 95.44 77 TYR A CA 1
ATOM 645 C C . TYR A 1 77 ? 6.57 -6.223 -9 1 95.44 77 TYR A C 1
ATOM 647 O O . TYR A 1 77 ? 5.93 -7.047 -8.344 1 95.44 77 TYR A O 1
ATOM 655 N N . GLY A 1 78 ? 7.805 -5.836 -8.656 1 96.44 78 GLY A N 1
ATOM 656 C CA . GLY A 1 78 ? 8.391 -6.316 -7.418 1 96.44 78 GLY A CA 1
ATOM 657 C C . GLY A 1 78 ? 9.484 -7.348 -7.633 1 96.44 78 GLY A C 1
ATOM 658 O O . GLY A 1 78 ? 9.766 -7.734 -8.773 1 96.44 78 GLY A O 1
ATOM 659 N N . ALA A 1 79 ? 10.109 -7.805 -6.609 1 95.62 79 ALA A N 1
ATOM 660 C CA . ALA A 1 79 ? 11.234 -8.742 -6.648 1 95.62 79 ALA A CA 1
ATOM 661 C C . ALA A 1 79 ? 10.742 -10.188 -6.605 1 95.62 79 ALA A C 1
ATOM 663 O O . ALA A 1 79 ? 9.617 -10.453 -6.168 1 95.62 79 ALA A O 1
ATOM 664 N N . LYS A 1 80 ? 11.602 -11.023 -7.168 1 93.31 80 LYS A N 1
ATOM 665 C CA . LYS A 1 80 ? 11.445 -12.461 -6.973 1 93.31 80 LYS A CA 1
ATOM 666 C C . LYS A 1 80 ? 12.352 -12.969 -5.852 1 93.31 80 LYS A C 1
ATOM 668 O O . LYS A 1 80 ? 13.578 -12.891 -5.961 1 93.31 80 LYS A O 1
ATOM 673 N N . CYS A 1 81 ? 11.719 -13.336 -4.82 1 91.38 81 CYS A N 1
ATOM 674 C CA . CYS A 1 81 ? 12.492 -13.789 -3.668 1 91.38 81 CYS A CA 1
ATOM 675 C C . CYS A 1 81 ? 12.117 -15.211 -3.281 1 91.38 81 CYS A C 1
ATOM 677 O O . CYS A 1 81 ? 10.992 -15.656 -3.531 1 91.38 81 CYS A O 1
ATOM 679 N N . SER A 1 82 ? 13.133 -15.93 -2.775 1 87.44 82 SER A N 1
ATOM 680 C CA . SER A 1 82 ? 12.828 -17.219 -2.156 1 87.44 82 SER A CA 1
ATOM 681 C C . SER A 1 82 ? 12.406 -17.047 -0.7 1 87.44 82 SER A C 1
ATOM 683 O O . SER A 1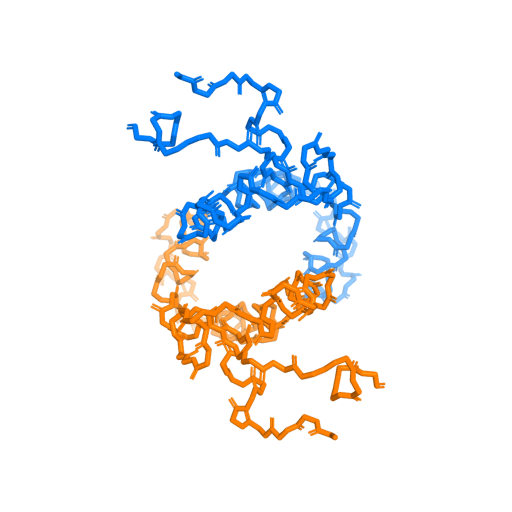 82 ? 12.609 -15.977 -0.113 1 87.44 82 SER A O 1
ATOM 685 N N . MET A 1 83 ? 11.703 -18.156 -0.123 1 87 83 MET A N 1
ATOM 686 C CA . MET A 1 83 ? 11.305 -18.125 1.281 1 87 83 MET A CA 1
ATOM 687 C C . MET A 1 83 ? 12.516 -17.938 2.188 1 87 83 MET A C 1
ATOM 689 O O . MET A 1 83 ? 12.438 -17.25 3.205 1 87 83 MET A O 1
ATOM 693 N N . GLU A 1 84 ? 13.609 -18.484 1.782 1 86.5 84 GLU A N 1
ATOM 694 C CA . GLU A 1 84 ? 14.836 -18.391 2.564 1 86.5 84 GLU A CA 1
ATOM 695 C C . GLU A 1 84 ? 15.359 -16.953 2.592 1 86.5 84 GLU A C 1
ATOM 697 O O . GLU A 1 84 ? 15.844 -16.484 3.623 1 86.5 84 GLU A O 1
ATOM 702 N N . GLN A 1 85 ? 15.211 -16.25 1.5 1 86.5 85 GLN A N 1
ATOM 703 C CA . GLN A 1 85 ? 15.664 -14.875 1.408 1 86.5 85 GLN A CA 1
ATOM 704 C C . GLN A 1 85 ? 14.789 -13.945 2.248 1 86.5 85 GLN A C 1
ATOM 706 O O . GLN A 1 85 ? 15.266 -12.945 2.781 1 86.5 85 GLN A O 1
ATOM 711 N N . MET A 1 86 ? 13.508 -14.352 2.326 1 83.94 86 MET A N 1
ATOM 712 C CA . MET A 1 86 ? 12.562 -13.477 3.014 1 83.94 86 MET A CA 1
ATOM 713 C C . MET A 1 86 ? 12.586 -13.727 4.52 1 83.94 86 MET A C 1
ATOM 715 O O . MET A 1 86 ? 11.992 -12.961 5.285 1 83.94 86 MET A O 1
ATOM 719 N N . ARG A 1 87 ? 13.148 -14.867 5.012 1 79.19 87 ARG A N 1
ATOM 720 C CA . ARG A 1 87 ? 13.312 -15.195 6.426 1 79.19 87 ARG A CA 1
ATOM 721 C C . ARG A 1 87 ? 14.594 -14.57 6.984 1 79.19 87 ARG A C 1
ATOM 723 O O . ARG A 1 87 ? 14.617 -14.133 8.133 1 79.19 87 ARG A O 1
ATOM 730 N N . GLU B 1 1 ? -19.219 -7.191 -12.562 1 75.88 1 GLU B N 1
ATOM 731 C CA . GLU B 1 1 ? -19.188 -6.035 -11.672 1 75.88 1 GLU B CA 1
ATOM 732 C C . GLU B 1 1 ? -18.672 -6.418 -10.289 1 75.88 1 GLU B C 1
ATOM 734 O O . GLU B 1 1 ? -18.891 -7.543 -9.828 1 75.88 1 GLU B O 1
ATOM 739 N N . LEU B 1 2 ? -17.859 -5.484 -9.742 1 87.19 2 LEU B N 1
ATOM 740 C CA . LEU B 1 2 ? -17.375 -5.734 -8.391 1 87.19 2 LEU B CA 1
ATOM 741 C C . LEU B 1 2 ? -18.406 -5.309 -7.348 1 87.19 2 LEU B C 1
ATOM 743 O O . LEU B 1 2 ? -18.875 -4.164 -7.363 1 87.19 2 LEU B O 1
ATOM 747 N N . ASP B 1 3 ? -18.844 -6.254 -6.5 1 92.69 3 ASP B N 1
ATOM 748 C CA . ASP B 1 3 ? -19.75 -5.895 -5.418 1 92.69 3 ASP B CA 1
ATOM 749 C C . ASP B 1 3 ? -18.984 -5.309 -4.23 1 92.69 3 ASP B C 1
ATOM 751 O O . ASP B 1 3 ? -17.766 -5.262 -4.242 1 92.69 3 ASP B O 1
ATOM 755 N N . TRP B 1 4 ? -19.781 -4.852 -3.209 1 94.5 4 TRP B N 1
ATOM 756 C CA . TRP B 1 4 ? -19.156 -4.121 -2.111 1 94.5 4 TRP B CA 1
ATOM 757 C C . TRP B 1 4 ? -18.281 -5.043 -1.274 1 94.5 4 TRP B C 1
ATOM 759 O O . TRP B 1 4 ? -17.234 -4.621 -0.754 1 94.5 4 TRP B O 1
ATOM 769 N N . LYS B 1 5 ? -18.672 -6.25 -1.068 1 95.94 5 LYS B N 1
ATOM 770 C CA . LYS B 1 5 ? -17.859 -7.195 -0.306 1 95.94 5 LYS B CA 1
ATOM 771 C C . LYS B 1 5 ? -16.516 -7.426 -0.974 1 95.94 5 LYS B C 1
ATOM 773 O O . LYS B 1 5 ? -15.484 -7.516 -0.296 1 95.94 5 LYS B O 1
ATOM 778 N N . THR B 1 6 ? -16.469 -7.52 -2.258 1 96.44 6 THR B N 1
ATOM 779 C CA . THR B 1 6 ? -15.25 -7.684 -3.033 1 96.44 6 THR B CA 1
ATOM 780 C C . THR B 1 6 ? -14.344 -6.465 -2.873 1 96.44 6 THR B C 1
ATOM 782 O O . THR B 1 6 ? -13.133 -6.609 -2.678 1 96.44 6 THR B O 1
ATOM 785 N N . LEU B 1 7 ? -14.953 -5.297 -2.895 1 96.75 7 LEU B N 1
ATOM 786 C CA . LEU B 1 7 ? -14.18 -4.074 -2.738 1 96.75 7 LEU B CA 1
ATOM 787 C C . LEU B 1 7 ? -13.523 -4.016 -1.362 1 96.75 7 LEU B C 1
ATOM 789 O O . LEU B 1 7 ? -12.359 -3.613 -1.239 1 96.75 7 LEU B O 1
ATOM 793 N N . VAL B 1 8 ? -14.258 -4.418 -0.337 1 97.62 8 VAL B N 1
ATOM 794 C CA . VAL B 1 8 ? -13.711 -4.418 1.014 1 97.62 8 VAL B CA 1
ATOM 795 C C . VAL B 1 8 ? -12.57 -5.426 1.105 1 97.62 8 VAL B C 1
ATOM 797 O O . VAL B 1 8 ? -11.508 -5.125 1.661 1 97.62 8 VAL B O 1
ATOM 800 N N . LYS B 1 9 ? -12.727 -6.598 0.565 1 97.44 9 LYS B N 1
ATOM 801 C CA . LYS B 1 9 ? -11.664 -7.602 0.574 1 97.44 9 LYS B CA 1
ATOM 802 C C . LYS B 1 9 ? -10.414 -7.082 -0.13 1 97.44 9 LYS B C 1
ATOM 804 O O . LYS B 1 9 ? -9.297 -7.312 0.33 1 97.44 9 LYS B O 1
ATOM 809 N N . LEU B 1 10 ? -10.656 -6.375 -1.193 1 96.88 10 LEU B N 1
ATOM 810 C CA . LEU B 1 10 ? -9.531 -5.859 -1.97 1 96.88 10 LEU B CA 1
ATOM 811 C C . LEU B 1 10 ? -8.719 -4.867 -1.151 1 96.88 10 LEU B C 1
ATOM 813 O O . LEU B 1 10 ? -7.527 -4.672 -1.409 1 96.88 10 LEU B O 1
ATOM 817 N N . SER B 1 11 ? -9.305 -4.258 -0.11 1 97.75 11 SER B N 1
ATOM 818 C CA . SER B 1 11 ? -8.602 -3.285 0.722 1 97.75 11 SER B CA 1
ATOM 819 C C . SER B 1 11 ? -7.836 -3.975 1.845 1 97.75 11 SER B C 1
ATOM 821 O O . SER B 1 11 ? -7.094 -3.326 2.584 1 97.75 11 SER B O 1
ATOM 823 N N . ARG B 1 12 ? -8.047 -5.242 2.092 1 97 12 ARG B N 1
ATOM 824 C CA . ARG B 1 12 ? -7.34 -6.09 3.045 1 97 12 ARG B CA 1
ATOM 825 C C . ARG B 1 12 ? -7.516 -5.582 4.469 1 97 12 ARG B C 1
ATOM 827 O O . ARG B 1 12 ? -6.535 -5.297 5.16 1 97 12 ARG B O 1
ATOM 834 N N . PRO B 1 13 ? -8.711 -5.633 4.879 1 97.81 13 PRO B N 1
ATOM 835 C CA . PRO B 1 13 ? -8.977 -5.105 6.223 1 97.81 13 PRO B CA 1
ATOM 836 C C . PRO B 1 13 ? -8.266 -5.902 7.316 1 97.81 13 PRO B C 1
ATOM 838 O O . PRO B 1 13 ? -8.055 -5.387 8.414 1 97.81 13 PRO B O 1
ATOM 841 N N . GLY B 1 14 ? -7.852 -7.066 6.988 1 96.62 14 GLY B N 1
ATOM 842 C CA . GLY B 1 14 ? -7.086 -7.848 7.949 1 96.62 14 GLY B CA 1
ATOM 843 C C . GLY B 1 14 ? -5.777 -7.188 8.344 1 96.62 14 GLY B C 1
ATOM 844 O O . GLY B 1 14 ? -5.199 -7.52 9.383 1 96.62 14 GLY B O 1
ATOM 845 N N . TRP B 1 15 ? -5.316 -6.273 7.57 1 95.94 15 TRP B N 1
ATOM 846 C CA . TRP B 1 15 ? -4.035 -5.621 7.828 1 95.94 15 TRP B CA 1
ATOM 847 C C . TRP B 1 15 ? -4.238 -4.16 8.211 1 95.94 15 TRP B C 1
ATOM 849 O O . TRP B 1 15 ? -3.27 -3.406 8.344 1 95.94 15 TRP B O 1
ATOM 859 N N . TRP B 1 16 ? -5.418 -3.709 8.453 1 97.44 16 TRP B N 1
ATOM 860 C CA . TRP B 1 16 ? -5.699 -2.303 8.719 1 97.44 16 TRP B CA 1
ATOM 861 C C . TRP B 1 16 ? -4.988 -1.835 9.984 1 97.44 16 TRP B C 1
ATOM 863 O O . TRP B 1 16 ? -4.555 -0.685 10.07 1 97.44 16 TRP B O 1
ATOM 873 N N . LEU B 1 17 ? -4.832 -2.74 10.938 1 96 17 LEU B N 1
ATOM 874 C CA . LEU B 1 17 ? -4.145 -2.33 12.156 1 96 17 LEU B CA 1
ATOM 875 C C . LEU B 1 17 ? -2.707 -1.916 11.859 1 96 17 LEU B C 1
ATOM 877 O O . LEU B 1 17 ? -2.199 -0.956 12.445 1 96 17 LEU B O 1
ATOM 881 N N . VAL B 1 18 ? -2.066 -2.643 11.008 1 95.62 18 VAL B N 1
ATOM 882 C CA . VAL B 1 18 ? -0.711 -2.283 10.602 1 95.62 18 VAL B CA 1
ATOM 883 C C . VAL B 1 18 ? -0.716 -0.906 9.945 1 95.62 18 VAL B C 1
ATOM 885 O O . VAL B 1 18 ? 0.156 -0.078 10.211 1 95.62 18 VAL B O 1
ATOM 888 N N . HIS B 1 19 ? -1.717 -0.598 9.148 1 95.81 19 HIS B N 1
ATOM 889 C CA . HIS B 1 19 ? -1.793 0.669 8.438 1 95.81 19 HIS B CA 1
ATOM 890 C C . HIS B 1 19 ? -2.133 1.817 9.383 1 95.81 19 HIS B C 1
ATOM 892 O O . HIS B 1 19 ? -1.701 2.951 9.164 1 95.81 19 HIS B O 1
ATOM 898 N N . VAL B 1 20 ? -2.842 1.459 10.461 1 95.06 20 VAL B N 1
ATOM 899 C CA . VAL B 1 20 ? -3.045 2.459 11.5 1 95.06 20 VAL B CA 1
ATOM 900 C C . VAL B 1 20 ? -1.697 2.867 12.094 1 95.06 20 VAL B C 1
ATOM 902 O O . VAL B 1 20 ? -1.411 4.059 12.242 1 95.06 20 VAL B O 1
ATOM 905 N N . TRP B 1 21 ? -0.88 1.902 12.375 1 93.81 21 TRP B N 1
ATOM 906 C CA . TRP B 1 21 ? 0.432 2.184 12.945 1 93.81 21 TRP B CA 1
ATOM 907 C C . TRP B 1 21 ? 1.286 2.994 11.977 1 93.81 21 TRP B C 1
ATOM 909 O O . TRP B 1 21 ? 1.927 3.971 12.375 1 93.81 21 TRP B O 1
ATOM 919 N N . LEU B 1 22 ? 1.259 2.666 10.703 1 92.69 22 LEU B N 1
ATOM 920 C CA . LEU B 1 22 ? 2.072 3.336 9.695 1 92.69 22 LEU B CA 1
ATOM 921 C C . LEU B 1 22 ? 1.588 4.766 9.469 1 92.69 22 LEU B C 1
ATOM 923 O O . LEU B 1 22 ? 2.377 5.641 9.109 1 92.69 22 LEU B O 1
ATOM 927 N N . TYR B 1 23 ? 0.296 4.926 9.656 1 91.56 23 TYR B N 1
ATOM 928 C CA . TYR B 1 23 ? -0.281 6.266 9.57 1 91.56 23 TYR B CA 1
ATOM 929 C C . TYR B 1 23 ? 0.135 7.117 10.766 1 91.56 23 TYR B C 1
ATOM 931 O O . TYR B 1 23 ? 0.396 8.312 10.617 1 91.56 23 TYR B O 1
ATOM 939 N N . LEU B 1 24 ? 0.289 6.504 11.938 1 90.81 24 LEU B N 1
ATOM 940 C CA . LEU B 1 24 ? 0.571 7.207 13.188 1 90.81 24 LEU B CA 1
ATOM 941 C C . LEU B 1 24 ? 2.072 7.414 13.367 1 90.81 24 LEU B C 1
ATOM 943 O O . LEU B 1 24 ? 2.498 8.406 13.969 1 90.81 24 LEU B O 1
ATOM 947 N N . ALA B 1 25 ? 2.834 6.621 12.828 1 87.5 25 ALA B N 1
ATOM 948 C CA . ALA B 1 25 ? 4.27 6.574 13.086 1 87.5 25 ALA B CA 1
ATOM 949 C C . ALA B 1 25 ? 4.938 7.895 12.719 1 87.5 25 ALA B C 1
ATOM 951 O O . ALA B 1 25 ? 5.695 8.453 13.516 1 87.5 25 ALA B O 1
ATOM 952 N N . PRO B 1 26 ? 4.586 8.469 11.562 1 83.25 26 PRO B N 1
ATOM 953 C CA . PRO B 1 26 ? 5.293 9.695 11.203 1 83.25 26 PRO B CA 1
ATOM 954 C C . PRO B 1 26 ? 4.852 10.898 12.039 1 83.25 26 PRO B C 1
ATOM 956 O O . PRO B 1 26 ? 5.512 11.938 12.031 1 83.25 26 PRO B O 1
ATOM 959 N N . THR B 1 27 ? 3.73 10.867 12.711 1 82.31 27 THR B N 1
ATOM 960 C CA . THR B 1 27 ? 3.246 11.992 13.5 1 82.31 27 THR B CA 1
ATOM 961 C C . THR B 1 27 ? 4.051 12.141 14.781 1 82.31 27 THR B C 1
ATOM 963 O O . THR B 1 27 ? 3.994 13.18 15.445 1 82.31 27 THR B O 1
ATOM 966 N N . GLY B 1 28 ? 4.945 11.156 15.102 1 80.31 28 GLY B N 1
ATOM 967 C CA . GLY B 1 28 ? 5.719 11.188 16.328 1 80.31 28 GLY B CA 1
ATOM 968 C C . GLY B 1 28 ? 4.855 11.109 17.578 1 80.31 28 GLY B C 1
ATOM 969 O O . GLY B 1 28 ? 5.129 11.789 18.562 1 80.31 28 GLY B O 1
ATOM 970 N N . ASN B 1 29 ? 3.803 10.469 17.5 1 71.75 29 ASN B N 1
ATOM 971 C CA . ASN B 1 29 ? 2.895 10.281 18.625 1 71.75 29 ASN B CA 1
ATOM 972 C C . ASN B 1 29 ? 2.354 11.609 19.141 1 71.75 29 ASN B C 1
ATOM 974 O O . ASN B 1 29 ? 2.287 11.836 20.344 1 71.75 29 ASN B O 1
ATOM 978 N N . LYS B 1 30 ? 2.258 12.555 18.25 1 80.69 30 LYS B N 1
ATOM 979 C CA . LYS B 1 30 ? 1.623 13.812 18.625 1 80.69 30 LYS B CA 1
ATOM 980 C C . LYS B 1 30 ? 0.128 13.625 18.859 1 80.69 30 LYS B C 1
ATOM 982 O O . LYS B 1 30 ? -0.68 13.805 17.953 1 80.69 30 LYS B O 1
ATOM 987 N N . TYR B 1 31 ? -0.271 13.477 20.094 1 83.12 31 TYR B N 1
ATOM 988 C CA . TYR B 1 31 ? -1.608 13.078 20.531 1 83.12 31 TYR B CA 1
ATOM 989 C 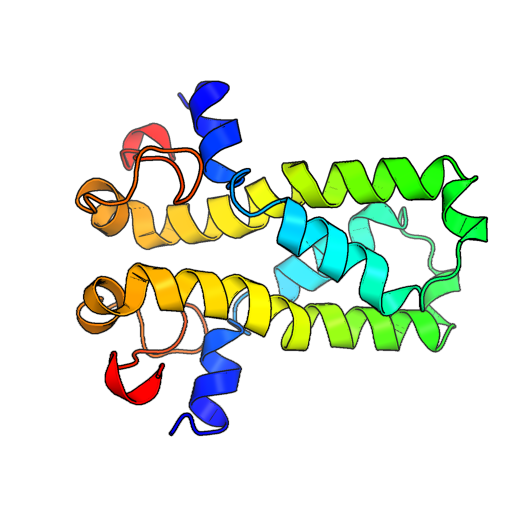C . TYR B 1 31 ? -2.613 14.203 20.297 1 83.12 31 TYR B C 1
ATOM 991 O O . TYR B 1 31 ? -3.82 13.961 20.234 1 83.12 31 TYR B O 1
ATOM 999 N N . HIS B 1 32 ? -2.098 15.398 20.219 1 86.75 32 HIS B N 1
ATOM 1000 C CA . HIS B 1 32 ? -3.033 16.5 19.984 1 86.75 32 HIS B CA 1
ATOM 1001 C C . HIS B 1 32 ? -3.715 16.359 18.625 1 86.75 32 HIS B C 1
ATOM 1003 O O . HIS B 1 32 ? -4.812 16.875 18.422 1 86.75 32 HIS B O 1
ATOM 1009 N N . LEU B 1 33 ? -3.141 15.656 17.688 1 86.25 33 LEU B N 1
ATOM 1010 C CA . LEU B 1 33 ? -3.713 15.453 16.359 1 86.25 33 LEU B CA 1
ATOM 1011 C C . LEU B 1 33 ? -4.996 14.641 16.438 1 86.25 33 LEU B C 1
ATOM 1013 O O . LEU B 1 33 ? -5.859 14.734 15.562 1 86.25 33 LEU B O 1
ATOM 1017 N N . LEU B 1 34 ? -5.121 13.891 17.516 1 89.56 34 LEU B N 1
ATOM 1018 C CA . LEU B 1 34 ? -6.277 13.016 17.688 1 89.56 34 LEU B CA 1
ATOM 1019 C C . LEU B 1 34 ? -7.547 13.828 17.906 1 89.56 34 LEU B C 1
ATOM 1021 O O . LEU B 1 34 ? -8.656 13.312 17.734 1 89.56 34 LEU B O 1
ATOM 1025 N N . SER B 1 35 ? -7.348 15.039 18.312 1 93.62 35 SER B N 1
ATOM 1026 C CA . SER B 1 35 ? -8.508 15.883 18.578 1 93.62 35 SER B CA 1
ATOM 1027 C C . SER B 1 35 ? -8.984 16.594 17.312 1 93.62 35 SER B C 1
ATOM 1029 O O . SER B 1 35 ? -10 17.281 17.328 1 93.62 35 SER B O 1
ATOM 1031 N N . THR B 1 36 ? -8.367 16.469 16.219 1 91.31 36 THR B N 1
ATOM 1032 C CA . THR B 1 36 ? -8.711 17.172 14.984 1 91.31 36 THR B CA 1
ATOM 1033 C C . THR B 1 36 ? -9.508 16.266 14.055 1 91.31 36 THR B C 1
ATOM 1035 O O . THR B 1 36 ? -9.25 15.062 13.984 1 91.31 36 THR B O 1
ATOM 1038 N N . TRP B 1 37 ? -10.469 16.859 13.359 1 93.56 37 TRP B N 1
ATOM 1039 C CA . TRP B 1 37 ? -11.273 16.125 12.383 1 93.56 37 TRP B CA 1
ATOM 1040 C C . TRP B 1 37 ? -10.414 15.672 11.203 1 93.56 37 TRP B C 1
ATOM 1042 O O . TRP B 1 37 ? -10.625 14.586 10.648 1 93.56 37 TRP B O 1
ATOM 1052 N N . SER B 1 38 ? -9.453 16.484 10.82 1 87.25 38 SER B N 1
ATOM 1053 C CA . SER B 1 38 ? -8.578 16.156 9.695 1 87.25 38 SER B CA 1
ATOM 1054 C C . SER B 1 38 ? -7.82 14.859 9.93 1 87.25 38 SER B C 1
ATOM 1056 O O . SER B 1 38 ? -7.578 14.094 8.992 1 87.25 38 SER B O 1
ATOM 1058 N N . PHE B 1 39 ? -7.469 14.617 11.203 1 90.56 39 PHE B N 1
ATOM 1059 C CA . PHE B 1 39 ? -6.766 13.391 11.539 1 90.56 39 PHE B CA 1
ATOM 1060 C C . PHE B 1 39 ? -7.629 12.172 11.227 1 90.56 39 PHE B C 1
ATOM 1062 O O . PHE B 1 39 ? -7.176 11.234 10.562 1 90.56 39 PHE B O 1
ATOM 1069 N N . TRP B 1 40 ? -8.836 12.195 11.586 1 94.25 40 TRP B N 1
ATOM 1070 C CA . TRP B 1 40 ? -9.727 11.047 11.438 1 94.25 40 TRP B CA 1
ATOM 1071 C C . TRP B 1 40 ? -10.125 10.852 9.977 1 94.25 40 TRP B C 1
ATOM 1073 O O . TRP B 1 40 ? -10.289 9.719 9.516 1 94.25 40 TRP B O 1
ATOM 1083 N N . LEU B 1 41 ? -10.234 11.906 9.289 1 93.75 41 LEU B N 1
ATOM 1084 C CA . LEU B 1 41 ? -10.5 11.805 7.859 1 93.75 41 LEU B CA 1
ATOM 1085 C C . LEU B 1 41 ? -9.32 11.164 7.133 1 93.75 41 LEU B C 1
ATOM 1087 O O . LEU B 1 41 ? -9.516 10.328 6.246 1 93.75 41 LEU B O 1
ATOM 1091 N N . GLY B 1 42 ? -8.102 11.609 7.488 1 91.69 42 GLY B N 1
ATOM 1092 C CA . GLY B 1 42 ? -6.914 11 6.914 1 91.69 42 GLY B CA 1
ATOM 1093 C C . GLY B 1 42 ? -6.801 9.523 7.215 1 91.69 42 GLY B C 1
ATOM 1094 O O . GLY B 1 42 ? -6.469 8.727 6.332 1 91.69 42 GLY B O 1
ATOM 1095 N N . LEU B 1 43 ? -7.129 9.195 8.453 1 94.75 43 LEU B N 1
ATOM 1096 C CA . LEU B 1 43 ? -7.078 7.793 8.852 1 94.75 43 LEU B CA 1
ATOM 1097 C C . LEU B 1 43 ? -8.086 6.969 8.055 1 94.75 43 LEU B C 1
ATOM 1099 O O . LEU B 1 43 ? -7.75 5.898 7.539 1 94.75 43 LEU B O 1
ATOM 1103 N N . ALA B 1 44 ? -9.258 7.473 7.98 1 96.25 44 ALA B N 1
ATOM 1104 C CA . ALA B 1 44 ? -10.289 6.781 7.203 1 96.25 44 ALA B CA 1
ATOM 1105 C C . ALA B 1 44 ? -9.859 6.621 5.746 1 96.25 44 ALA B C 1
ATOM 1107 O O . ALA B 1 44 ? -10.062 5.562 5.145 1 96.25 44 ALA B O 1
ATOM 1108 N N . TYR B 1 45 ? -9.25 7.609 5.141 1 95.75 45 TYR B N 1
ATOM 1109 C CA . TYR B 1 45 ? -8.773 7.578 3.764 1 95.75 45 TYR B CA 1
ATOM 1110 C C . TYR B 1 45 ? -7.711 6.504 3.58 1 95.75 45 TYR B C 1
ATOM 1112 O O . TYR B 1 45 ? -7.746 5.746 2.605 1 95.75 45 TYR B O 1
ATOM 1120 N N . VAL B 1 46 ? -6.816 6.414 4.527 1 95.25 46 VAL B N 1
ATOM 1121 C CA . VAL B 1 46 ? -5.703 5.477 4.445 1 95.25 46 VAL B CA 1
ATOM 1122 C C . VAL B 1 46 ? -6.223 4.043 4.566 1 95.25 46 VAL B C 1
ATOM 1124 O O . VAL B 1 46 ? -5.773 3.152 3.844 1 95.25 46 VAL B O 1
ATOM 1127 N N . LEU B 1 47 ? -7.18 3.834 5.402 1 97.12 47 LEU B N 1
ATOM 1128 C CA . LEU B 1 47 ? -7.602 2.477 5.734 1 97.12 47 LEU B CA 1
ATOM 1129 C C . LEU B 1 47 ? -8.414 1.866 4.602 1 97.12 47 LEU B C 1
ATOM 1131 O O . LEU B 1 47 ? -8.336 0.663 4.348 1 97.12 47 LEU B O 1
ATOM 1135 N N . PHE B 1 48 ? -9.148 2.689 3.928 1 97.31 48 PHE B N 1
ATOM 1136 C CA . PHE B 1 48 ? -10.008 2.033 2.947 1 97.31 48 PHE B CA 1
ATOM 1137 C C . PHE B 1 48 ? -9.711 2.539 1.542 1 97.31 48 PHE B C 1
ATOM 1139 O O . PHE B 1 48 ? -9.102 1.831 0.739 1 97.31 48 PHE B O 1
ATOM 1146 N N . PRO B 1 49 ? -9.961 3.859 1.119 1 95.88 49 PRO B N 1
ATOM 1147 C CA . PRO B 1 49 ? -9.727 4.305 -0.257 1 95.88 49 PRO B CA 1
ATOM 1148 C C . PRO B 1 49 ? -8.297 4.059 -0.725 1 95.88 49 PRO B C 1
ATOM 1150 O O . PRO B 1 49 ? -8.086 3.551 -1.829 1 95.88 49 PRO B O 1
ATOM 1153 N N . LEU B 1 50 ? -7.391 4.387 0.078 1 95.81 50 LEU B N 1
ATOM 1154 C CA . LEU B 1 50 ? -5.996 4.258 -0.34 1 95.81 50 LEU B CA 1
ATOM 1155 C C . LEU B 1 50 ? -5.586 2.791 -0.424 1 95.81 50 LEU B C 1
ATOM 1157 O O . LEU B 1 50 ? -4.965 2.371 -1.4 1 95.81 50 LEU B O 1
ATOM 1161 N N . ASN B 1 51 ? -5.945 2.029 0.561 1 97.38 51 ASN B N 1
ATOM 1162 C CA . ASN B 1 51 ? -5.641 0.604 0.524 1 97.38 51 ASN B CA 1
ATOM 1163 C C . ASN B 1 51 ? -6.301 -0.08 -0.671 1 97.38 51 ASN B C 1
ATOM 1165 O O . ASN B 1 51 ? -5.703 -0.956 -1.299 1 97.38 51 ASN B O 1
ATOM 1169 N N . LEU B 1 52 ? -7.535 0.309 -0.885 1 96.88 52 LEU B N 1
ATOM 1170 C CA . LEU B 1 52 ? -8.25 -0.239 -2.035 1 96.88 52 LEU B CA 1
ATOM 1171 C C . LEU B 1 52 ? -7.508 0.077 -3.332 1 96.88 52 LEU B C 1
ATOM 1173 O O . LEU B 1 52 ? -7.355 -0.793 -4.191 1 96.88 52 LEU B O 1
ATOM 1177 N N . LEU B 1 53 ? -7 1.249 -3.473 1 95.75 53 LEU B N 1
ATOM 1178 C CA . LEU B 1 53 ? -6.316 1.65 -4.695 1 95.75 53 LEU B CA 1
ATOM 1179 C C . LEU B 1 53 ? -4.973 0.94 -4.824 1 95.75 53 LEU B C 1
ATOM 1181 O O . LEU B 1 53 ? -4.637 0.428 -5.895 1 95.75 53 LEU B O 1
ATOM 1185 N N . VAL B 1 54 ? -4.273 0.865 -3.738 1 95.75 54 VAL B N 1
ATOM 1186 C CA . VAL B 1 54 ? -2.932 0.294 -3.734 1 95.75 54 VAL B 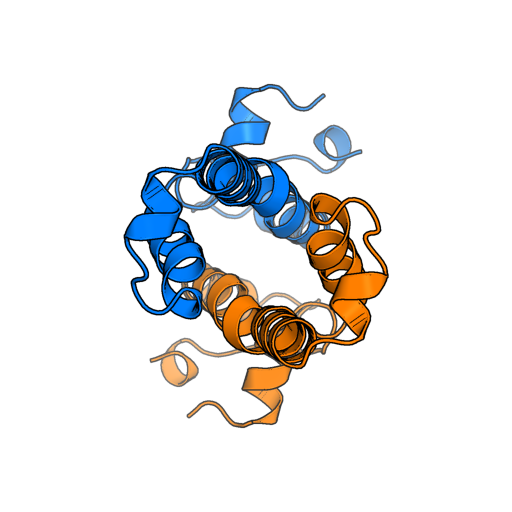CA 1
ATOM 1187 C C . VAL B 1 54 ? -3.01 -1.211 -3.984 1 95.75 54 VAL B C 1
ATOM 1189 O O . VAL B 1 54 ? -2.393 -1.723 -4.922 1 95.75 54 VAL B O 1
ATOM 1192 N N . TYR B 1 55 ? -3.789 -1.883 -3.24 1 96.06 55 TYR B N 1
ATOM 1193 C CA . TYR B 1 55 ? -3.887 -3.33 -3.387 1 96.06 55 TYR B CA 1
ATOM 1194 C C . TYR B 1 55 ? -4.75 -3.701 -4.586 1 96.06 55 TYR B C 1
ATOM 1196 O O . TYR B 1 55 ? -4.516 -4.723 -5.234 1 96.06 55 TYR B O 1
ATOM 1204 N N . GLY B 1 56 ? -5.766 -2.906 -4.789 1 94.56 56 GLY B N 1
ATOM 1205 C CA . GLY B 1 56 ? -6.59 -3.141 -5.965 1 94.56 56 GLY B CA 1
ATOM 1206 C C . GLY B 1 56 ? -5.805 -3.096 -7.262 1 94.56 56 GLY B C 1
AT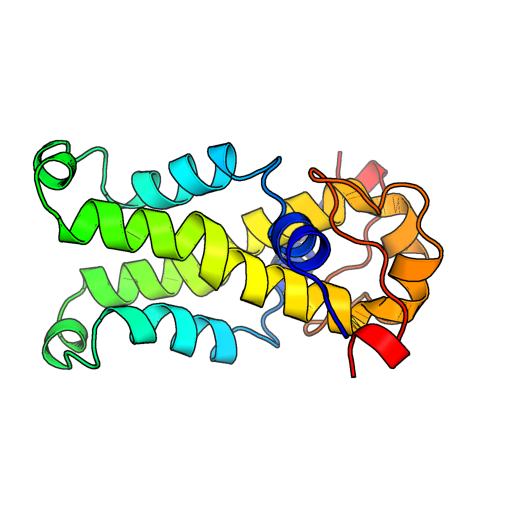OM 1207 O O . GLY B 1 56 ? -5.969 -3.963 -8.125 1 94.56 56 GLY B O 1
ATOM 1208 N N . LEU B 1 57 ? -4.941 -2.061 -7.402 1 92.94 57 LEU B N 1
ATOM 1209 C CA . LEU B 1 57 ? -4.09 -1.95 -8.578 1 92.94 57 LEU B CA 1
ATOM 1210 C C . LEU B 1 57 ? -3.119 -3.125 -8.656 1 92.94 57 LEU B C 1
ATOM 1212 O O . LEU B 1 57 ? -2.916 -3.695 -9.734 1 92.94 57 LEU B O 1
ATOM 1216 N N . ASN B 1 58 ? -2.572 -3.469 -7.52 1 93.94 58 ASN B N 1
ATOM 1217 C CA . ASN B 1 58 ? -1.668 -4.613 -7.477 1 93.94 58 ASN B CA 1
ATOM 1218 C C . ASN B 1 58 ? -2.371 -5.898 -7.906 1 93.94 58 ASN B C 1
ATOM 1220 O O . ASN B 1 58 ? -1.846 -6.652 -8.727 1 93.94 58 ASN B O 1
ATOM 1224 N N . ASP B 1 59 ? -3.543 -6.086 -7.375 1 93.94 59 ASP B N 1
ATOM 1225 C CA . ASP B 1 59 ? -4.289 -7.301 -7.68 1 93.94 59 ASP B CA 1
ATOM 1226 C C . ASP B 1 59 ? -4.793 -7.293 -9.117 1 93.94 59 ASP B C 1
ATOM 1228 O O . ASP B 1 59 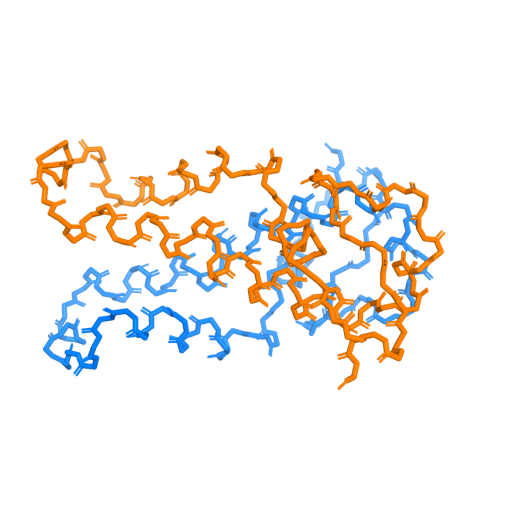? -4.938 -8.344 -9.742 1 93.94 59 ASP B O 1
ATOM 1232 N N . TYR B 1 60 ? -4.996 -6.113 -9.633 1 92.75 60 TYR B N 1
ATOM 1233 C CA . TYR B 1 60 ? -5.367 -5.984 -11.039 1 92.75 60 TYR B CA 1
ATOM 1234 C C . TYR B 1 60 ? -4.254 -6.492 -11.945 1 92.75 60 TYR B C 1
ATOM 1236 O O . TYR B 1 60 ? -4.52 -7.195 -12.93 1 92.75 60 TYR B O 1
ATOM 1244 N N . THR B 1 61 ? -3.043 -6.211 -11.617 1 90.81 61 THR B N 1
ATOM 1245 C CA . THR B 1 61 ? -1.901 -6.617 -12.422 1 90.81 61 THR B CA 1
ATOM 1246 C C . THR B 1 61 ? -1.66 -8.117 -12.305 1 90.81 61 THR B C 1
ATOM 1248 O O . THR B 1 61 ? -1.174 -8.75 -13.242 1 90.81 61 THR B O 1
ATOM 1251 N N . ASP B 1 62 ? -2.115 -8.672 -11.219 1 91.69 62 ASP B N 1
ATOM 1252 C CA . ASP B 1 62 ? -1.86 -10.086 -10.953 1 91.69 62 ASP B CA 1
ATOM 1253 C C . ASP B 1 62 ? -3.148 -10.898 -11.031 1 91.69 62 ASP B C 1
ATOM 1255 O O . ASP B 1 62 ? -3.252 -11.969 -10.43 1 91.69 62 ASP B O 1
ATOM 1259 N N . VAL B 1 63 ? -4.098 -10.469 -11.773 1 91.5 63 VAL B N 1
ATOM 1260 C CA . VAL B 1 63 ? -5.461 -10.969 -11.664 1 91.5 63 VAL B CA 1
ATOM 1261 C C . VAL B 1 63 ? -5.496 -12.453 -12.023 1 91.5 63 VAL B C 1
ATOM 1263 O O . VAL B 1 63 ? -6.207 -13.234 -11.391 1 91.5 63 VAL B O 1
ATOM 1266 N N . GLU B 1 64 ? -4.801 -12.922 -12.992 1 89.69 64 GLU B N 1
ATOM 1267 C CA . GLU B 1 64 ? -4.816 -14.32 -13.422 1 89.69 64 GLU B CA 1
ATOM 1268 C C . GLU B 1 64 ? -4.207 -15.227 -12.359 1 89.69 64 GLU B C 1
ATOM 1270 O O . GLU B 1 64 ? -4.742 -16.297 -12.062 1 89.69 64 GLU B O 1
ATOM 1275 N N . LEU B 1 65 ? -3.127 -14.75 -11.812 1 90.75 65 LEU B N 1
ATOM 1276 C CA . LEU B 1 65 ? -2.467 -15.508 -10.758 1 90.75 65 LEU B CA 1
ATOM 1277 C C . LEU B 1 65 ? -3.311 -15.523 -9.484 1 90.75 65 LEU B C 1
ATOM 1279 O O . LEU B 1 65 ? -3.424 -16.562 -8.82 1 90.75 65 LEU B O 1
ATOM 1283 N N . ASP B 1 66 ? -3.908 -14.352 -9.195 1 92.5 66 ASP B N 1
ATOM 1284 C CA . ASP B 1 66 ? -4.723 -14.242 -7.992 1 92.5 66 ASP B CA 1
ATOM 1285 C C . ASP B 1 66 ? -5.957 -15.141 -8.078 1 92.5 66 ASP B C 1
ATOM 1287 O O . ASP B 1 66 ? -6.418 -15.672 -7.066 1 92.5 66 ASP B O 1
ATOM 1291 N N . ALA B 1 67 ? -6.473 -15.383 -9.32 1 90.88 67 ALA B N 1
ATOM 1292 C CA . ALA B 1 67 ? -7.656 -16.219 -9.516 1 90.88 67 ALA B CA 1
ATOM 1293 C C . ALA B 1 67 ? -7.379 -17.656 -9.133 1 90.88 67 ALA B C 1
ATOM 1295 O O . ALA B 1 67 ? -8.289 -18.375 -8.703 1 90.88 67 ALA B O 1
ATOM 1296 N N . LYS B 1 68 ? -6.133 -18.047 -9.156 1 89.25 68 LYS B N 1
ATOM 1297 C CA . LYS B 1 68 ? -5.746 -19.422 -8.875 1 89.25 68 LYS B CA 1
ATOM 1298 C C . LYS B 1 68 ? -5.113 -19.547 -7.492 1 89.25 68 LYS B C 1
ATOM 1300 O O . LYS B 1 68 ? -4.715 -20.641 -7.078 1 89.25 68 LYS B O 1
ATOM 1305 N N . ASN B 1 69 ? -4.988 -18.484 -6.801 1 92.94 69 ASN B N 1
ATOM 1306 C CA . ASN B 1 69 ? -4.34 -18.453 -5.492 1 92.94 69 ASN B CA 1
ATOM 1307 C C . ASN B 1 69 ? -5.301 -18.859 -4.379 1 92.94 69 ASN B C 1
ATOM 1309 O O . ASN B 1 69 ? -6.234 -18.141 -4.055 1 92.94 69 ASN B O 1
ATOM 1313 N N . ASP B 1 70 ? -5.016 -19.953 -3.691 1 92.44 70 ASP B N 1
ATOM 1314 C CA . ASP B 1 70 ? -5.93 -20.516 -2.703 1 92.44 70 ASP B CA 1
ATOM 1315 C C . ASP B 1 70 ? -5.992 -19.641 -1.45 1 92.44 70 ASP B C 1
ATOM 1317 O O . ASP B 1 70 ? -6.953 -19.719 -0.681 1 92.44 70 ASP B O 1
ATOM 1321 N N . ARG B 1 71 ? -5.055 -18.859 -1.256 1 92 71 ARG B N 1
ATOM 1322 C CA . ARG B 1 71 ? -5.039 -18.016 -0.06 1 92 71 ARG B CA 1
ATOM 1323 C C . ARG B 1 71 ? -5.992 -16.844 -0.208 1 92 71 ARG B C 1
ATOM 1325 O O . ARG B 1 71 ? -6.41 -16.25 0.788 1 92 71 ARG B O 1
ATOM 1332 N N . LYS B 1 72 ? -6.277 -16.516 -1.361 1 94.44 72 LYS B N 1
ATOM 1333 C CA . LYS B 1 72 ? -7.121 -15.352 -1.638 1 94.44 72 LYS B CA 1
ATOM 1334 C C . LYS B 1 72 ? -8.594 -15.672 -1.406 1 94.44 72 LYS B C 1
ATOM 1336 O O . LYS B 1 72 ? -8.945 -16.828 -1.136 1 94.44 72 LYS B O 1
ATOM 1341 N N . GLY B 1 73 ? -9.414 -14.617 -1.437 1 95.25 73 GLY B N 1
ATOM 1342 C CA . GLY B 1 73 ? -10.852 -14.781 -1.298 1 95.25 73 GLY B CA 1
ATOM 1343 C C . GLY B 1 73 ? -11.359 -14.453 0.095 1 95.25 73 GLY B C 1
ATOM 1344 O O . GLY B 1 73 ? -12.422 -14.914 0.499 1 95.25 73 GLY B O 1
ATOM 1345 N N . ASN B 1 74 ? -10.539 -13.773 0.862 1 96.62 74 ASN B N 1
ATOM 1346 C CA . ASN B 1 74 ? -10.891 -13.414 2.23 1 96.62 74 ASN B CA 1
ATOM 1347 C C . ASN B 1 74 ? -10.406 -12.008 2.584 1 96.62 74 ASN B C 1
ATOM 1349 O O . ASN B 1 74 ? -9.859 -11.305 1.734 1 96.62 74 ASN B O 1
ATOM 1353 N N . PHE B 1 75 ? -10.57 -11.625 3.846 1 96.81 75 PHE B N 1
ATOM 1354 C CA . PHE B 1 75 ? -10.328 -10.242 4.262 1 96.81 75 PHE B CA 1
ATOM 1355 C C . PHE B 1 75 ? -8.844 -10.016 4.527 1 96.81 75 PHE B C 1
ATOM 1357 O O . PHE B 1 75 ? -8.391 -8.867 4.578 1 96.81 75 PHE B O 1
ATOM 1364 N N . MET B 1 76 ? -8.117 -11.062 4.637 1 95.62 76 MET B N 1
ATOM 1365 C CA . MET B 1 76 ? -6.711 -10.938 5.012 1 95.62 76 MET B CA 1
ATOM 1366 C C . MET B 1 76 ? -5.828 -10.812 3.771 1 95.62 76 MET B C 1
ATOM 1368 O O . MET B 1 76 ? -4.918 -9.984 3.732 1 95.62 76 MET B O 1
ATOM 1372 N N . TYR B 1 77 ? -6.219 -11.539 2.742 1 95.44 77 TYR B N 1
ATOM 1373 C CA . TYR B 1 77 ? -5.285 -11.648 1.628 1 95.44 77 TYR B CA 1
ATOM 1374 C C . TYR B 1 77 ? -5.891 -11.086 0.348 1 95.44 77 TYR B C 1
ATOM 1376 O O . TYR B 1 77 ? -5.23 -11.055 -0.694 1 95.44 77 TYR B O 1
ATOM 1384 N N . GLY B 1 78 ? -7.145 -10.633 0.426 1 96.38 78 GLY B N 1
ATOM 1385 C CA . GLY B 1 78 ? -7.738 -9.977 -0.731 1 96.38 78 GLY B CA 1
ATOM 1386 C C . GLY B 1 78 ? -8.781 -10.836 -1.429 1 96.38 78 GLY B C 1
ATOM 1387 O O . GLY B 1 78 ? -9.008 -11.984 -1.038 1 96.38 78 GLY B O 1
ATOM 1388 N N . ALA B 1 79 ? -9.414 -10.336 -2.426 1 95.56 79 ALA B N 1
ATOM 1389 C CA . ALA B 1 79 ? -10.492 -10.992 -3.16 1 95.56 79 ALA B CA 1
ATOM 1390 C C . ALA B 1 79 ? -9.945 -11.836 -4.305 1 95.56 79 ALA B C 1
ATOM 1392 O O . ALA B 1 79 ? -8.82 -11.617 -4.762 1 95.56 79 ALA B O 1
ATOM 1393 N N . LYS B 1 80 ? -10.766 -12.828 -4.629 1 93.25 80 LYS B N 1
ATOM 1394 C CA . LYS B 1 80 ? -10.555 -13.562 -5.875 1 93.25 80 LYS B CA 1
ATOM 1395 C C . LYS B 1 80 ? -11.469 -13.039 -6.984 1 93.25 80 LYS B C 1
ATOM 1397 O O . LYS B 1 80 ? -12.695 -13.133 -6.879 1 93.25 80 LYS B O 1
ATOM 1402 N N . CYS B 1 81 ? -10.836 -12.43 -7.91 1 91.31 81 CYS B N 1
ATOM 1403 C CA . CYS B 1 81 ? -11.617 -11.836 -8.992 1 91.31 81 CYS B CA 1
ATOM 1404 C C . CYS B 1 81 ? -11.195 -12.398 -10.344 1 91.31 81 CYS B C 1
ATOM 1406 O O . CYS B 1 81 ? -10.047 -12.812 -10.516 1 91.31 81 CYS B O 1
ATOM 1408 N N . SER B 1 82 ? -12.195 -12.492 -11.234 1 87.25 82 SER B N 1
ATOM 1409 C CA . SER B 1 82 ? -11.859 -12.789 -12.617 1 87.25 82 SER B CA 1
ATOM 1410 C C . SER B 1 82 ? -11.469 -11.523 -13.375 1 87.25 82 SER B C 1
ATOM 1412 O O . SER B 1 82 ? -11.719 -10.414 -12.906 1 87.25 82 SER B O 1
ATOM 1414 N N . MET B 1 83 ? -10.742 -11.734 -14.602 1 86.75 83 MET B N 1
ATOM 1415 C CA . MET B 1 83 ? -10.375 -10.594 -15.438 1 86.75 83 MET B CA 1
ATOM 1416 C C . MET B 1 83 ? -11.609 -9.82 -15.867 1 86.75 83 MET B C 1
ATOM 1418 O O . MET B 1 83 ? -11.578 -8.586 -15.961 1 86.75 83 MET B O 1
ATOM 1422 N N . GLU B 1 84 ? -12.664 -10.523 -16.078 1 86.25 84 GLU B N 1
ATOM 1423 C CA . GLU B 1 84 ? -13.906 -9.898 -16.5 1 86.25 84 GLU B CA 1
ATOM 1424 C C . GLU B 1 84 ? -14.484 -9.008 -15.398 1 86.25 84 GLU B C 1
ATOM 1426 O O . GLU B 1 84 ? -15.008 -7.93 -15.68 1 86.25 84 GLU B O 1
ATOM 1431 N N . GLN B 1 85 ? -14.344 -9.422 -14.164 1 86.19 85 GLN B N 1
ATOM 1432 C CA . GLN B 1 85 ? -14.844 -8.656 -13.031 1 86.19 85 GLN B CA 1
ATOM 1433 C C . GLN B 1 85 ? -14.023 -7.391 -12.812 1 86.19 85 GLN B C 1
ATOM 1435 O O . GLN B 1 85 ? -14.555 -6.371 -12.359 1 86.19 85 GLN B O 1
ATOM 1440 N N . MET B 1 86 ? -12.727 -7.531 -13.164 1 83.69 86 MET B N 1
ATOM 1441 C CA . MET B 1 86 ? -11.836 -6.406 -12.891 1 83.69 86 MET B CA 1
ATOM 1442 C C . MET B 1 86 ? -11.891 -5.383 -14.023 1 83.69 86 MET B C 1
ATOM 1444 O O . MET B 1 86 ? -11.352 -4.285 -13.891 1 83.69 86 MET B O 1
ATOM 1448 N N . ARG B 1 87 ? -12.422 -5.719 -15.227 1 78.94 87 ARG B N 1
ATOM 1449 C CA . ARG B 1 87 ? -12.609 -4.82 -16.359 1 78.94 87 ARG B CA 1
ATOM 1450 C C . ARG B 1 87 ? -13.922 -4.051 -16.234 1 78.94 87 ARG B C 1
ATOM 1452 O O . ARG B 1 87 ? -14 -2.879 -16.609 1 78.94 87 ARG B O 1
#

Foldseek 3Di:
DDDPVQLQLLLQLVCLVVQVCVLCVVVVPPVVLVVDPVSVVVSVCSRHVVSSVVSVVVCLVVLVVLLVDPVAPDSHPHRNDHNVRSD/DDDPVQLQLLLQLVCLVVQLCVLCVVVVPPVVLVVDPVSVVVSVCSRHVVSSVVSVVVCLVVLVVLLVDPVAPDSHHHRNDHNVRSD

pLDDT: mean 92.13, std 5.28, range [71.75, 97.81]

Radius of gyration: 16.71 Å; Cα contacts (8 Å, |Δi|>4): 194; chains: 2; bounding box: 40×47×37 Å

Organism: Polarella glacialis (NCBI:txid89957)

Solvent-accessible surface area (backbone atoms only — not comparable to full-atom values): 9457 Å² total; per-residue (Å²): 114,75,50,71,70,47,52,49,13,28,23,20,60,63,47,37,67,60,50,51,49,62,64,43,57,79,60,67,76,51,66,73,48,74,76,38,68,68,46,55,52,50,50,53,39,53,52,39,64,46,26,27,50,55,41,36,53,52,46,59,77,38,26,74,60,39,54,71,37,84,76,34,58,36,44,64,66,12,47,58,45,52,69,75,43,75,104,112,75,51,70,70,47,51,50,13,29,23,20,61,64,46,36,69,60,51,50,48,64,66,42,55,81,59,66,74,50,66,73,48,72,76,38,69,67,46,55,52,50,49,52,39,50,52,39,63,47,27,26,52,56,42,37,53,52,45,59,77,36,26,74,62,40,55,71,38,82,73,35,60,37,44,63,65,12,47,57,46,53,68,73,42,74,105

Secondary structure (DSSP, 8-state):
---HHHHHHHT-GGGHHHHHHHHHGGGTS-GGGGGSHHHHHHHHHIIIIIHHHHHHHHHHHTHHHHHT-TT-SBTTTB----HHHH-/---HHHHHHHT-GGGHHHHHHHHHGGGTS-GGGGGSHHHHHHHHHIIIIIHHHHHHHHHHHTHHHHHT-TT-SBTTTB----HHHH-

Sequence (174 aa):
ELDWKTLVKLSRPGWWLVHVWLYLAPTGNKYHLLSTWSFWLGLAYVLFPLNLLVYGLNDYTDVELDAKNDRKGNFMYGAKCSMEQMRELDWKTLVKLSRPGWWLVHVWLYLAPTGNKYHLLSTWSFWLGLAYVLFPLNLLVYGLNDYTDVELDAKNDRKGNFMYGAKCSMEQMR